Protein AF-A0A8B6FL98-F1 (afdb_monomer_lite)

Organism: Mytilus galloprovincialis (NCBI:txid29158)

pLDDT: mean 75.8, std 13.37, range [32.16, 94.62]

Radius of gyration: 25.87 Å; chains: 1; bounding box: 47×13×81 Å

Foldseek 3Di:
DDPDPDPDDPCPVLVVVQVVLQVQLVVCVVVCVLVVCCVVVVDPVPCSNCSSVVVVSVVVVVVVVVVVVVVVVVVVVVVVVVVVVVVVVVVVVVVVVVPD

Sequence (100 aa):
MSGEDHLVMMIGGLHIEMAAFKTFGCWLEDSEWTSVLVNAQVTSPGTDDSFLKASPVTTTRRTHQVTTCTLNRQLSNAYCQYKDVLRYYEVILELKIGTI

Secondary structure (DSSP, 8-state):
-----------HHHHHHHHHHHHHHHHHTTTTHHHHHHHTTSS-TTTHHHHHTTHHHHHHHHHHHHHHHHHHHHHHHHHHHHHHHHHHHHHHHHHHHTT-

Structure (mmCIF, N/CA/C/O backbone):
data_AF-A0A8B6FL98-F1
#
_entry.id   AF-A0A8B6FL98-F1
#
loop_
_atom_site.group_PDB
_atom_site.id
_atom_site.type_symbol
_atom_site.label_atom_id
_atom_site.label_alt_id
_atom_site.label_comp_id
_atom_site.label_asym_id
_atom_site.label_entity_id
_atom_site.label_seq_id
_atom_site.pdbx_PDB_ins_code
_atom_site.Cartn_x
_atom_site.Cartn_y
_atom_site.Cartn_z
_atom_site.occupancy
_atom_site.B_iso_or_equiv
_atom_site.auth_seq_id
_atom_site.auth_comp_id
_atom_site.auth_asym_id
_atom_site.auth_atom_id
_atom_site.pdbx_PDB_model_num
ATOM 1 N N . MET A 1 1 ? -2.077 0.374 -31.195 1.00 32.16 1 MET A N 1
ATOM 2 C CA . MET A 1 1 ? -2.528 -0.432 -30.041 1.00 32.16 1 MET A CA 1
ATOM 3 C C . MET A 1 1 ? -1.533 -0.204 -28.918 1.00 32.16 1 MET A C 1
ATOM 5 O O . MET A 1 1 ? -0.460 -0.787 -28.947 1.00 32.16 1 MET A O 1
ATOM 9 N N . SER A 1 2 ? -1.824 0.745 -28.026 1.00 42.28 2 SER A N 1
ATOM 10 C CA . SER A 1 2 ? -1.003 1.002 -26.840 1.00 42.28 2 SER A CA 1
ATOM 11 C C . SER A 1 2 ? -1.451 0.005 -25.778 1.00 42.28 2 SER A C 1
ATOM 13 O O . SER A 1 2 ? -2.597 0.066 -25.350 1.00 42.28 2 SER A O 1
ATOM 15 N N . GLY A 1 3 ? -0.600 -0.966 -25.448 1.00 43.12 3 GLY A N 1
ATOM 16 C CA . GLY A 1 3 ? -0.826 -1.852 -24.311 1.00 43.12 3 GLY A CA 1
ATOM 17 C C . GLY A 1 3 ? -0.682 -1.024 -23.046 1.00 43.12 3 GLY A C 1
ATOM 18 O O . GLY A 1 3 ? 0.401 -0.531 -22.745 1.00 43.12 3 GLY A O 1
ATOM 19 N N . GLU A 1 4 ? -1.794 -0.775 -22.377 1.00 47.50 4 GLU A N 1
ATOM 20 C CA . GLU A 1 4 ? -1.820 -0.084 -21.101 1.00 47.50 4 GLU A CA 1
ATOM 21 C C . GLU A 1 4 ? -1.346 -1.078 -20.032 1.00 47.50 4 GLU A C 1
ATOM 23 O O . GLU A 1 4 ? -2.016 -2.074 -19.751 1.00 47.50 4 GLU A O 1
ATOM 28 N N . ASP A 1 5 ? -0.156 -0.834 -19.476 1.00 48.12 5 ASP A N 1
ATOM 29 C CA . ASP A 1 5 ? 0.402 -1.563 -18.335 1.00 48.12 5 ASP A CA 1
ATOM 30 C C . ASP A 1 5 ? -0.438 -1.256 -17.086 1.00 48.12 5 ASP A C 1
ATOM 32 O O . ASP A 1 5 ? -0.099 -0.427 -16.237 1.00 48.12 5 ASP A O 1
ATOM 36 N N . HIS A 1 6 ? -1.604 -1.888 -16.995 1.00 45.50 6 HIS A N 1
ATOM 37 C CA . HIS A 1 6 ? -2.480 -1.757 -15.846 1.00 45.50 6 HIS A CA 1
ATOM 38 C C . HIS A 1 6 ? -1.938 -2.599 -14.697 1.00 45.50 6 HIS A C 1
ATOM 40 O O . HIS A 1 6 ? -2.146 -3.810 -14.614 1.00 45.50 6 HIS A O 1
ATOM 46 N N . LEU A 1 7 ? -1.257 -1.936 -13.770 1.00 48.38 7 LEU A N 1
ATOM 47 C CA . LEU A 1 7 ? -0.885 -2.534 -12.499 1.00 48.38 7 LEU A CA 1
ATOM 48 C C . LEU A 1 7 ? -2.148 -2.627 -11.626 1.00 48.38 7 LEU A C 1
ATOM 50 O O . LEU A 1 7 ? -2.568 -1.661 -10.988 1.00 48.38 7 LEU A O 1
ATOM 54 N N . VAL A 1 8 ? -2.801 -3.792 -11.650 1.00 50.41 8 VAL A N 1
ATOM 55 C CA . VAL A 1 8 ? -3.998 -4.074 -10.846 1.00 50.41 8 VAL A CA 1
ATOM 56 C C . VAL A 1 8 ? -3.579 -4.254 -9.387 1.00 50.41 8 VAL A C 1
ATOM 58 O O . VAL A 1 8 ? -3.101 -5.308 -8.976 1.00 50.41 8 VAL A O 1
ATOM 61 N N . MET A 1 9 ? -3.744 -3.203 -8.586 1.00 55.41 9 MET A N 1
ATOM 62 C CA . MET A 1 9 ? -3.499 -3.245 -7.145 1.00 55.41 9 MET A CA 1
ATOM 63 C C . MET A 1 9 ? -4.735 -3.831 -6.448 1.00 55.41 9 MET A C 1
ATOM 65 O O . MET A 1 9 ? -5.789 -3.197 -6.386 1.00 55.41 9 MET A O 1
ATOM 69 N N . MET A 1 10 ? -4.638 -5.061 -5.944 1.00 54.88 10 MET A N 1
ATOM 70 C CA . MET A 1 10 ? -5.768 -5.761 -5.329 1.00 54.88 10 MET A CA 1
ATOM 71 C C . MET A 1 10 ? -6.003 -5.256 -3.891 1.00 54.88 10 MET A C 1
ATOM 73 O O . MET A 1 10 ? -5.370 -5.712 -2.947 1.00 54.88 10 MET A O 1
ATOM 77 N N . ILE A 1 11 ? -6.927 -4.302 -3.715 1.00 54.12 11 ILE A N 1
ATOM 78 C CA . ILE A 1 11 ? -7.281 -3.698 -2.406 1.00 54.12 11 ILE A CA 1
ATOM 79 C C . ILE A 1 11 ? -8.489 -4.403 -1.740 1.00 54.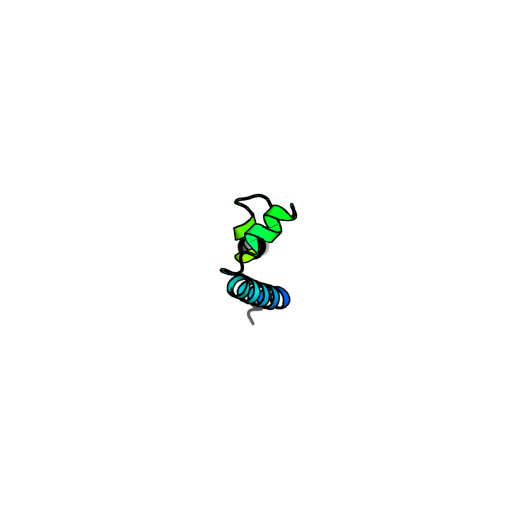12 11 ILE A C 1
ATOM 81 O O . ILE A 1 11 ? -9.089 -3.870 -0.809 1.00 54.12 11 ILE A O 1
ATOM 85 N N . GLY A 1 12 ? -8.888 -5.585 -2.228 1.00 59.59 12 GLY A N 1
ATOM 86 C CA . GLY A 1 12 ? -10.155 -6.238 -1.861 1.00 59.59 12 GLY A CA 1
ATOM 87 C C . GLY A 1 12 ? -10.272 -6.598 -0.376 1.00 59.59 12 GLY A C 1
ATOM 88 O O . GLY A 1 12 ? -11.209 -6.163 0.286 1.00 59.59 12 GLY A O 1
ATOM 89 N N . GLY A 1 13 ? -9.294 -7.332 0.169 1.00 64.69 13 GLY A N 1
ATOM 90 C CA . GLY A 1 13 ? -9.275 -7.682 1.598 1.00 64.69 13 GLY A CA 1
ATOM 91 C C . GLY A 1 13 ? -9.042 -6.467 2.498 1.00 64.69 13 GLY A C 1
ATOM 92 O O . GLY A 1 13 ? -9.709 -6.299 3.513 1.00 64.69 13 GLY A O 1
ATOM 93 N N . LEU A 1 14 ? -8.178 -5.547 2.063 1.00 68.44 14 LEU A N 1
ATOM 94 C CA . LEU A 1 14 ? -7.783 -4.382 2.854 1.00 68.44 14 LEU A CA 1
ATOM 95 C C . LEU A 1 14 ? -8.917 -3.359 3.046 1.00 68.44 14 LEU A C 1
ATOM 97 O O . LEU A 1 14 ? -9.001 -2.733 4.099 1.00 68.44 14 LEU A O 1
ATOM 101 N N . HIS A 1 15 ? -9.804 -3.174 2.059 1.00 68.19 15 HIS A N 1
ATOM 102 C CA . HIS A 1 15 ? -10.989 -2.319 2.233 1.00 68.19 15 HIS A CA 1
ATOM 103 C C . HIS A 1 15 ? -11.970 -2.897 3.256 1.00 68.19 15 HIS A C 1
ATOM 105 O O . HIS A 1 15 ? -12.532 -2.139 4.046 1.00 68.19 15 HIS A O 1
ATOM 111 N N . ILE A 1 16 ? -12.155 -4.219 3.252 1.00 72.56 16 ILE A N 1
ATOM 112 C CA . ILE A 1 16 ? -13.021 -4.923 4.205 1.00 72.56 16 ILE A CA 1
ATOM 113 C C . ILE A 1 16 ? -12.419 -4.839 5.610 1.00 72.56 16 ILE A C 1
ATOM 115 O O . ILE A 1 16 ? -13.126 -4.484 6.549 1.00 72.56 16 ILE A O 1
ATOM 119 N N . GLU A 1 17 ? -11.109 -5.064 5.745 1.00 69.75 17 GLU A N 1
ATOM 120 C CA . GLU A 1 17 ? -10.392 -4.899 7.013 1.00 69.75 17 GLU A CA 1
ATOM 121 C C . GLU A 1 17 ? -10.501 -3.462 7.538 1.00 69.75 17 GLU A C 1
ATOM 123 O O . GLU A 1 17 ? -10.865 -3.259 8.692 1.00 69.75 17 GLU A O 1
ATOM 128 N N . MET A 1 18 ? -10.273 -2.443 6.700 1.00 72.75 18 MET A N 1
ATOM 129 C CA . MET A 1 18 ? -10.427 -1.039 7.110 1.00 72.75 18 MET A CA 1
ATOM 130 C C . MET A 1 18 ? -11.863 -0.685 7.511 1.00 72.75 18 MET A C 1
ATOM 132 O O . MET A 1 18 ? -12.050 0.104 8.437 1.00 72.75 18 MET A O 1
ATOM 136 N N . ALA A 1 19 ? -12.869 -1.217 6.811 1.00 75.19 19 ALA A N 1
ATOM 137 C CA . ALA A 1 19 ? -14.270 -0.993 7.151 1.00 75.19 19 ALA A CA 1
ATOM 138 C C . ALA A 1 19 ? -14.604 -1.627 8.507 1.00 75.19 19 ALA A C 1
ATOM 140 O O . ALA A 1 19 ? -15.120 -0.935 9.380 1.00 75.19 19 ALA A O 1
ATOM 141 N N . ALA A 1 20 ? -14.216 -2.889 8.714 1.00 72.50 20 ALA A N 1
ATOM 142 C CA . ALA A 1 20 ? -14.395 -3.586 9.982 1.00 72.50 20 ALA A CA 1
ATOM 143 C C . ALA A 1 20 ? -13.703 -2.843 11.133 1.00 72.50 20 ALA A C 1
ATOM 145 O O . ALA A 1 20 ? -14.327 -2.576 12.155 1.00 72.50 20 ALA A O 1
ATOM 146 N N . PHE A 1 21 ? -12.448 -2.425 10.946 1.00 72.25 21 PHE A N 1
ATOM 147 C CA . PHE A 1 21 ? -11.705 -1.691 11.966 1.00 72.25 21 PHE A CA 1
ATOM 148 C C . PHE A 1 21 ? -12.305 -0.323 12.295 1.00 72.25 21 PHE A C 1
ATOM 150 O O . PHE A 1 21 ? -12.320 0.050 13.462 1.00 72.25 21 PHE A O 1
ATOM 157 N N . LYS A 1 22 ? -12.838 0.415 11.314 1.00 75.19 22 LYS A N 1
ATOM 158 C CA . LYS A 1 22 ? -13.564 1.665 11.590 1.00 75.19 22 LYS A CA 1
ATOM 159 C C . LYS A 1 22 ? -14.838 1.418 12.387 1.00 75.19 22 LYS A C 1
ATOM 161 O O . LYS A 1 22 ? -15.118 2.161 13.318 1.00 75.19 22 LYS A O 1
ATOM 166 N N . THR A 1 23 ? -15.596 0.383 12.031 1.00 79.38 23 THR A N 1
ATOM 167 C CA . THR A 1 23 ? -16.816 0.018 12.754 1.00 79.38 23 THR A CA 1
ATOM 168 C C . THR A 1 23 ? -16.502 -0.404 14.187 1.00 79.38 23 THR A C 1
ATOM 170 O O . THR A 1 23 ? -17.172 0.058 15.103 1.00 79.38 23 THR A O 1
ATOM 173 N N . PHE A 1 24 ? -15.456 -1.209 14.398 1.00 75.25 24 PHE A N 1
ATOM 174 C CA . PHE A 1 24 ? -14.991 -1.563 15.740 1.00 75.25 24 PHE A CA 1
ATOM 175 C C . PHE A 1 24 ? -14.474 -0.348 16.509 1.00 75.25 24 PHE A C 1
ATOM 177 O O . PHE A 1 24 ? -14.824 -0.194 17.670 1.00 75.25 24 PHE A O 1
ATOM 184 N N . GLY A 1 25 ? -13.710 0.538 15.867 1.00 75.44 25 GLY A N 1
ATOM 185 C CA . GLY A 1 25 ? -13.239 1.786 16.464 1.00 75.44 25 GLY A CA 1
ATOM 186 C C . GLY A 1 25 ? -14.389 2.648 16.979 1.00 75.44 25 GLY A C 1
ATOM 187 O O . GLY A 1 25 ? -14.398 2.979 18.154 1.00 75.44 25 GLY A O 1
ATOM 188 N N . CYS A 1 26 ? -15.397 2.926 16.144 1.00 79.50 26 CYS A N 1
ATOM 189 C CA . CYS A 1 26 ? -16.576 3.706 16.543 1.00 79.50 26 CYS A CA 1
ATOM 190 C C . CYS A 1 26 ? -17.455 2.998 17.582 1.00 79.50 26 CYS A C 1
ATOM 192 O O . CYS A 1 26 ? -18.116 3.658 18.372 1.00 79.50 26 CYS A O 1
ATOM 194 N N . TRP A 1 27 ? -17.515 1.665 17.564 1.00 76.00 27 TRP A N 1
ATOM 195 C CA . TRP A 1 27 ? -18.288 0.910 18.553 1.00 76.00 27 TRP A CA 1
ATOM 196 C C . TRP A 1 27 ? -17.614 0.885 19.927 1.00 76.00 27 TRP A C 1
ATOM 198 O O . TRP A 1 27 ? -18.291 0.837 20.950 1.00 76.00 27 TRP A O 1
ATOM 208 N N . LEU A 1 28 ? -16.283 0.898 19.939 1.00 77.50 28 LEU A N 1
ATOM 209 C CA . LEU A 1 28 ? -15.479 0.841 21.152 1.00 77.50 28 LEU A CA 1
ATOM 210 C C . LEU A 1 28 ? -15.075 2.234 21.661 1.00 77.50 28 LEU A C 1
ATOM 212 O O . LEU A 1 28 ? -14.591 2.344 22.791 1.00 77.50 28 LEU A O 1
ATOM 216 N N . GLU A 1 29 ? -15.293 3.282 20.868 1.00 74.06 29 GLU A N 1
ATOM 217 C CA . GLU A 1 29 ? -15.214 4.680 21.293 1.00 74.06 29 GLU A CA 1
ATOM 218 C C . GLU A 1 29 ? -16.169 4.878 22.485 1.00 74.06 29 GLU A C 1
ATOM 220 O O . GLU A 1 29 ? -17.316 4.442 22.455 1.00 74.06 29 GLU A O 1
ATOM 225 N N . ASP A 1 30 ? -15.650 5.423 23.587 1.00 75.62 30 ASP A N 1
ATOM 226 C CA . ASP A 1 30 ? -16.349 5.613 24.872 1.00 75.62 30 ASP A CA 1
ATOM 227 C C . ASP A 1 30 ? -16.764 4.344 25.651 1.00 75.62 30 ASP A C 1
ATOM 229 O O . ASP A 1 30 ? -17.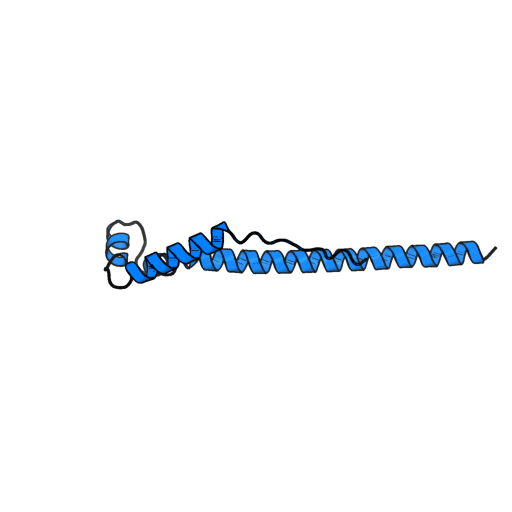375 4.441 26.714 1.00 75.62 30 ASP A O 1
ATOM 233 N N . SER A 1 31 ? -16.383 3.144 25.202 1.00 79.94 31 SER A N 1
ATOM 234 C CA . SER A 1 31 ? -16.706 1.876 25.895 1.00 79.94 31 SER A CA 1
ATOM 235 C C . SER A 1 31 ? -15.731 1.486 27.020 1.00 79.94 31 SER A C 1
ATOM 237 O O . SER A 1 31 ? -15.787 0.367 27.529 1.00 79.94 31 SER A O 1
ATOM 239 N N . GLU A 1 32 ? -14.781 2.365 27.353 1.00 81.69 32 GLU A N 1
ATOM 240 C CA . GLU A 1 32 ? -13.621 2.081 28.218 1.00 81.69 32 GLU A CA 1
ATOM 241 C C . GLU A 1 32 ? -12.761 0.882 27.767 1.00 81.69 32 GLU A C 1
ATOM 243 O O . GLU A 1 32 ? -11.863 0.443 28.480 1.00 81.69 32 GLU A O 1
ATOM 248 N N . TRP A 1 33 ? -12.958 0.365 26.553 1.00 80.25 33 TRP A N 1
ATOM 249 C CA . TRP A 1 33 ? -12.207 -0.777 26.030 1.00 80.25 33 TRP A CA 1
ATOM 250 C C . TRP A 1 33 ? -10.686 -0.588 26.087 1.00 80.25 33 TRP A C 1
ATOM 252 O O . TRP A 1 33 ? -9.935 -1.533 26.334 1.00 80.25 33 TRP A O 1
ATOM 262 N N . THR A 1 34 ? -10.217 0.645 25.910 1.00 76.56 34 THR A N 1
ATOM 263 C CA . THR A 1 34 ? -8.805 1.013 26.044 1.00 76.56 34 THR A CA 1
ATOM 264 C C . THR A 1 34 ? -8.269 0.793 27.457 1.00 76.56 34 THR A C 1
ATOM 266 O O . THR A 1 34 ? -7.179 0.244 27.612 1.00 76.56 34 THR A O 1
ATOM 269 N N . SER A 1 35 ? -9.045 1.120 28.495 1.00 79.38 35 SER A N 1
ATOM 270 C CA . SER A 1 35 ? -8.657 0.882 29.889 1.00 79.38 35 SER A CA 1
ATOM 271 C C . SER A 1 35 ? -8.623 -0.617 30.206 1.00 79.38 35 SER A C 1
ATOM 273 O O . SER A 1 35 ? -7.708 -1.082 30.886 1.00 79.38 35 SER A O 1
ATOM 275 N N . VAL A 1 36 ? -9.550 -1.395 29.633 1.00 83.44 36 VAL A N 1
ATOM 276 C CA . VAL A 1 36 ? -9.585 -2.861 29.748 1.00 83.44 36 VAL A CA 1
ATOM 277 C C . VAL A 1 36 ? -8.354 -3.496 29.100 1.00 83.44 36 VAL A C 1
ATOM 279 O O . VAL A 1 36 ? -7.732 -4.365 29.708 1.00 83.44 36 VAL A O 1
ATOM 282 N N . LEU A 1 37 ? -7.959 -3.047 27.905 1.00 80.88 37 LEU A N 1
ATOM 283 C CA . LEU A 1 37 ? -6.761 -3.539 27.212 1.00 80.88 37 LEU A CA 1
ATOM 284 C C . LEU A 1 37 ? -5.468 -3.220 27.970 1.00 80.88 37 LEU A C 1
ATOM 286 O O . LEU A 1 37 ? -4.584 -4.075 28.068 1.00 80.88 37 LEU A O 1
ATOM 290 N N . VAL A 1 38 ? -5.372 -2.013 28.531 1.00 80.62 38 VAL A N 1
ATOM 291 C CA . VAL A 1 38 ? -4.240 -1.598 29.368 1.00 80.62 38 VAL A CA 1
ATOM 292 C C . VAL A 1 38 ? -4.183 -2.429 30.650 1.00 80.62 38 VAL A C 1
ATOM 294 O O . VAL A 1 38 ? -3.122 -2.934 31.016 1.00 80.62 38 VAL A O 1
ATOM 297 N N . ASN A 1 39 ? -5.324 -2.631 31.311 1.00 84.25 39 ASN A N 1
ATOM 298 C CA . ASN A 1 39 ? -5.410 -3.416 32.540 1.00 84.25 39 ASN A CA 1
ATOM 299 C C . ASN A 1 39 ? -5.126 -4.911 32.304 1.00 84.25 39 ASN A C 1
ATOM 301 O O . ASN A 1 39 ? -4.508 -5.570 33.136 1.00 84.25 39 ASN A O 1
ATOM 305 N N . ALA A 1 40 ? -5.509 -5.436 31.138 1.00 85.62 40 ALA A N 1
ATOM 306 C CA . ALA A 1 40 ? -5.173 -6.785 30.688 1.00 85.62 40 ALA A CA 1
ATOM 307 C C . ALA A 1 40 ? -3.718 -6.925 30.193 1.00 85.62 40 ALA A C 1
ATOM 309 O O . ALA A 1 40 ? -3.335 -8.004 29.745 1.00 85.62 40 ALA A O 1
ATOM 310 N N . GLN A 1 41 ? -2.910 -5.856 30.257 1.00 81.12 41 GLN A N 1
ATOM 311 C CA . GLN A 1 41 ? -1.522 -5.804 29.778 1.00 81.12 41 GLN A CA 1
ATOM 312 C C . GLN A 1 41 ? -1.359 -6.149 28.288 1.00 81.12 41 GLN A C 1
ATOM 314 O O . GLN A 1 41 ? -0.273 -6.516 27.840 1.00 81.12 41 GLN A O 1
ATOM 319 N N . VAL A 1 42 ? -2.428 -6.009 27.501 1.00 78.44 42 VAL A N 1
ATOM 320 C CA . VAL A 1 42 ? -2.398 -6.221 26.046 1.00 78.44 42 VAL A CA 1
ATOM 321 C C . VAL A 1 42 ? -1.728 -5.033 25.357 1.00 78.44 42 VAL A C 1
ATOM 323 O O . VAL A 1 42 ? -1.054 -5.196 24.340 1.00 78.44 42 VAL A O 1
ATOM 326 N N . THR A 1 43 ? -1.886 -3.832 25.918 1.00 77.75 43 THR A N 1
ATOM 327 C CA . THR A 1 43 ? -1.301 -2.595 25.395 1.00 77.75 43 THR A CA 1
ATOM 328 C C . THR A 1 43 ? -0.772 -1.730 26.535 1.00 77.75 43 THR A C 1
ATOM 330 O O . THR A 1 43 ? -1.202 -1.853 27.679 1.00 77.75 43 THR A O 1
ATOM 333 N N . SER A 1 44 ? 0.155 -0.820 26.238 1.00 79.25 44 SER A N 1
ATOM 334 C CA . SER A 1 44 ? 0.577 0.202 27.197 1.00 79.25 44 SER A CA 1
ATOM 335 C C . SER A 1 44 ? -0.340 1.432 27.138 1.00 79.25 44 SER A C 1
ATOM 337 O O . SER A 1 44 ? -0.912 1.710 26.075 1.00 79.25 44 SER A O 1
ATOM 339 N N . PRO A 1 45 ? -0.455 2.198 28.242 1.00 73.25 45 PRO A N 1
ATOM 340 C CA . PRO A 1 45 ? -1.091 3.512 28.213 1.00 73.25 45 PRO A CA 1
ATOM 341 C C . PRO A 1 45 ? -0.432 4.391 27.141 1.00 73.25 45 PRO A C 1
ATOM 343 O O . PRO A 1 45 ? 0.791 4.547 27.140 1.00 73.25 45 PRO A O 1
ATOM 346 N N . GLY A 1 46 ? -1.221 4.937 26.214 1.00 73.00 46 GLY A N 1
ATOM 347 C CA . GLY A 1 46 ? -0.741 5.767 25.104 1.00 73.00 46 GLY A CA 1
ATOM 348 C C . GLY A 1 46 ? -0.558 5.025 23.774 1.00 73.00 46 GLY A C 1
ATOM 349 O O . GLY A 1 46 ? -0.383 5.676 22.745 1.00 73.00 46 GLY A O 1
ATOM 350 N N . THR A 1 47 ? -0.631 3.688 23.763 1.00 72.25 47 THR A N 1
ATOM 351 C CA . THR A 1 47 ? -0.662 2.870 22.527 1.00 72.25 47 THR A CA 1
ATOM 352 C C . THR A 1 47 ? -2.051 2.281 22.260 1.00 72.25 47 THR A C 1
ATOM 354 O O . THR A 1 47 ? -2.381 1.928 21.131 1.00 72.25 47 THR A O 1
ATOM 357 N N . ASP A 1 48 ? -2.889 2.205 23.284 1.00 68.44 48 ASP A N 1
ATOM 358 C CA . ASP A 1 48 ? -4.277 1.742 23.288 1.00 68.44 48 ASP A CA 1
ATOM 359 C C . ASP A 1 48 ? -5.170 2.449 22.251 1.00 68.44 48 ASP A C 1
ATOM 361 O O . ASP A 1 48 ? -5.886 1.795 21.491 1.00 68.44 48 ASP A O 1
ATOM 365 N N . ASP A 1 49 ? -5.048 3.770 22.124 1.00 72.06 49 ASP A N 1
ATOM 366 C CA . ASP A 1 49 ? -5.803 4.566 21.142 1.00 72.06 49 ASP A CA 1
ATOM 367 C C . ASP A 1 49 ? -5.452 4.206 19.679 1.00 72.06 49 ASP A C 1
ATOM 369 O O . ASP A 1 49 ? -6.269 4.319 18.760 1.00 72.06 49 ASP A O 1
ATOM 373 N N . SER A 1 50 ? -4.245 3.681 19.439 1.00 70.62 50 SER A N 1
ATOM 374 C CA . SER A 1 50 ? -3.821 3.253 18.100 1.00 70.62 50 SER A CA 1
ATOM 375 C C . SER A 1 50 ? -4.552 1.997 17.606 1.00 70.62 50 SER A C 1
ATOM 377 O O . SER A 1 50 ? -4.697 1.820 16.391 1.00 70.62 50 SER A O 1
ATOM 379 N N . PHE A 1 51 ? -5.053 1.164 18.529 1.00 66.19 51 PHE A N 1
ATOM 380 C CA . PHE A 1 51 ? -5.867 -0.013 18.217 1.00 66.19 51 PHE A CA 1
ATOM 381 C C . PHE A 1 51 ? -7.295 0.377 17.832 1.00 66.19 51 PHE A C 1
ATOM 383 O O . PHE A 1 51 ? -7.809 -0.149 16.847 1.00 66.19 51 PHE A O 1
ATOM 390 N N . LEU A 1 52 ? -7.894 1.354 18.526 1.00 69.38 52 LEU A N 1
ATOM 391 C CA . LEU A 1 52 ? -9.198 1.922 18.153 1.00 69.38 52 LEU A CA 1
ATOM 392 C C . LEU A 1 52 ? -9.158 2.578 16.770 1.00 69.38 52 LEU A C 1
ATOM 394 O O . LEU A 1 52 ? -10.072 2.427 15.963 1.00 69.38 52 LEU A O 1
ATOM 398 N N . LYS A 1 53 ? -8.065 3.281 16.468 1.00 71.06 53 LYS A N 1
ATOM 399 C CA . LYS A 1 53 ? -7.900 4.015 15.205 1.00 71.06 53 LYS A CA 1
ATOM 400 C C . LYS A 1 53 ? -7.372 3.154 14.058 1.00 71.06 53 LYS A C 1
ATOM 402 O O . LYS A 1 53 ? -7.220 3.654 12.940 1.00 71.06 53 LYS A O 1
ATOM 407 N N . ALA A 1 54 ? -7.056 1.884 14.324 1.00 68.62 54 ALA A N 1
ATOM 408 C CA . ALA A 1 54 ? -6.375 0.979 13.399 1.00 68.62 54 ALA A CA 1
ATOM 409 C C . ALA A 1 54 ? -5.170 1.631 12.693 1.00 68.62 54 ALA A C 1
ATOM 411 O O . ALA A 1 54 ? -4.878 1.383 11.514 1.00 68.62 54 ALA A O 1
ATOM 412 N N . SER A 1 55 ? -4.447 2.480 13.428 1.00 69.94 55 SER A N 1
ATOM 413 C CA . SER A 1 55 ? -3.287 3.233 12.948 1.00 69.94 55 SER A CA 1
ATOM 414 C C . SER A 1 55 ? -2.218 2.343 12.287 1.00 69.94 55 SER A C 1
ATOM 416 O O . SER A 1 55 ? -1.680 2.748 11.253 1.00 69.94 55 SER A O 1
ATOM 418 N N . PRO A 1 56 ? -1.937 1.112 12.767 1.00 71.31 56 PRO A N 1
ATOM 419 C CA . PRO A 1 56 ? -0.988 0.212 12.104 1.00 71.31 56 PRO A CA 1
ATOM 420 C C . PRO A 1 56 ? -1.419 -0.225 10.695 1.00 71.31 56 PRO A C 1
ATOM 422 O O . PRO A 1 56 ? -0.600 -0.251 9.772 1.00 71.31 56 PRO A O 1
ATOM 425 N N . VAL A 1 57 ? -2.710 -0.512 10.498 1.00 70.94 57 VAL A N 1
ATOM 426 C CA . VAL A 1 57 ? -3.267 -0.930 9.198 1.00 70.94 57 VAL A CA 1
ATOM 427 C C . VAL A 1 57 ? -3.248 0.241 8.220 1.00 70.94 57 VAL A C 1
ATOM 429 O O . VAL A 1 57 ? -2.808 0.111 7.075 1.00 70.94 57 VAL A O 1
ATOM 432 N N . THR A 1 58 ? -3.666 1.423 8.679 1.00 71.56 58 THR A N 1
ATOM 433 C CA . THR A 1 58 ? -3.661 2.631 7.843 1.00 71.56 58 THR A CA 1
ATOM 434 C C . THR A 1 58 ? -2.245 3.050 7.437 1.00 71.56 58 THR A C 1
ATOM 436 O O . THR A 1 58 ? -2.039 3.432 6.280 1.00 71.56 58 THR A O 1
ATOM 439 N N . THR A 1 59 ? -1.273 2.919 8.344 1.00 77.94 59 THR A N 1
ATOM 440 C CA . THR A 1 59 ? 0.147 3.203 8.094 1.00 77.94 59 THR A CA 1
ATOM 441 C C . THR A 1 59 ? 0.739 2.208 7.105 1.00 77.94 59 THR A C 1
ATOM 443 O O . THR A 1 59 ? 1.285 2.622 6.084 1.00 77.94 59 THR A O 1
ATOM 446 N N . THR A 1 60 ? 0.552 0.904 7.331 1.00 73.31 60 THR A N 1
ATOM 447 C CA . THR A 1 60 ? 1.017 -0.152 6.414 1.00 73.31 60 THR A CA 1
ATOM 448 C C . THR A 1 60 ? 0.450 0.044 5.008 1.00 73.31 60 THR A C 1
ATOM 450 O O . THR A 1 60 ? 1.188 -0.033 4.025 1.00 73.31 60 THR A O 1
ATOM 453 N N . ARG A 1 61 ? -0.835 0.411 4.893 1.00 76.25 61 ARG A N 1
ATOM 454 C CA . ARG A 1 61 ? -1.451 0.762 3.607 1.00 76.25 61 ARG A CA 1
ATOM 455 C C . ARG A 1 61 ? -0.756 1.940 2.934 1.00 76.25 61 ARG A C 1
ATOM 457 O O . ARG A 1 61 ? -0.475 1.876 1.740 1.00 76.25 61 ARG A O 1
ATOM 464 N N . ARG A 1 62 ? -0.530 3.038 3.662 1.00 77.56 62 ARG A N 1
ATOM 465 C CA . ARG A 1 62 ? 0.124 4.231 3.105 1.00 77.56 62 ARG A CA 1
ATOM 466 C C . ARG A 1 62 ? 1.519 3.894 2.594 1.00 77.56 62 ARG A C 1
ATOM 468 O O . ARG A 1 62 ? 1.831 4.249 1.461 1.00 77.56 62 ARG A O 1
ATOM 475 N N . THR A 1 63 ? 2.302 3.159 3.377 1.00 77.8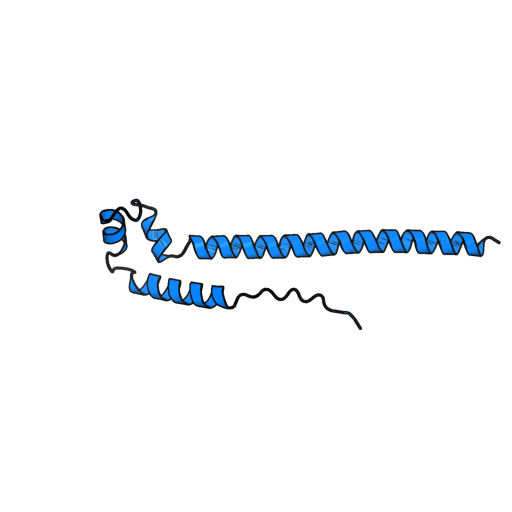1 63 THR A N 1
ATOM 476 C CA . THR A 1 63 ? 3.626 2.685 2.964 1.00 77.81 63 THR A CA 1
ATOM 477 C C . THR A 1 63 ? 3.530 1.828 1.707 1.00 77.81 63 THR A C 1
ATOM 479 O O . THR A 1 63 ? 4.218 2.115 0.737 1.00 77.81 63 THR A O 1
ATOM 482 N N . HIS A 1 64 ? 2.611 0.859 1.656 1.00 76.56 64 HIS A N 1
ATOM 483 C CA . HIS A 1 64 ? 2.414 0.012 0.478 1.00 76.56 64 HIS A CA 1
ATOM 484 C C . HIS A 1 64 ? 2.033 0.805 -0.786 1.00 76.56 64 HIS A C 1
ATOM 486 O O . HIS A 1 64 ? 2.584 0.559 -1.860 1.00 76.56 64 HIS A O 1
ATOM 492 N N . GLN A 1 65 ? 1.128 1.785 -0.670 1.00 82.75 65 GLN A N 1
ATOM 493 C CA . GLN A 1 65 ? 0.749 2.666 -1.781 1.00 82.75 65 GLN A CA 1
ATOM 494 C C . GLN A 1 65 ? 1.949 3.469 -2.290 1.00 82.75 65 GLN A C 1
ATOM 496 O O . GLN A 1 65 ? 2.198 3.510 -3.493 1.00 82.75 65 GLN A O 1
ATOM 501 N N . VAL A 1 66 ? 2.719 4.069 -1.377 1.00 83.62 66 VAL A N 1
ATOM 502 C CA . VAL A 1 66 ? 3.932 4.819 -1.723 1.00 83.62 66 VAL A CA 1
ATOM 503 C C . VAL A 1 66 ? 4.948 3.902 -2.400 1.00 83.62 66 VAL A C 1
ATOM 505 O O . VAL A 1 66 ? 5.420 4.230 -3.487 1.00 83.62 66 VAL A O 1
ATOM 508 N N . THR A 1 67 ? 5.227 2.731 -1.826 1.00 81.31 67 THR A N 1
ATOM 509 C CA . THR A 1 67 ? 6.148 1.745 -2.401 1.00 81.31 67 THR A CA 1
ATOM 510 C C . THR A 1 67 ? 5.714 1.337 -3.806 1.00 81.31 67 THR A C 1
ATOM 512 O O . THR A 1 67 ? 6.522 1.401 -4.730 1.00 81.31 67 THR A O 1
ATOM 515 N N . THR A 1 68 ? 4.437 1.018 -4.017 1.00 78.62 68 THR A N 1
ATOM 516 C CA . THR A 1 68 ? 3.937 0.606 -5.337 1.00 78.62 68 THR A CA 1
ATOM 517 C C . THR A 1 68 ? 4.073 1.722 -6.374 1.00 78.62 68 THR A C 1
ATOM 519 O O . THR A 1 68 ? 4.589 1.487 -7.467 1.00 78.62 68 THR A O 1
ATOM 522 N N . CYS A 1 69 ? 3.709 2.960 -6.026 1.00 82.75 69 CYS A N 1
ATOM 523 C CA . CYS A 1 69 ? 3.905 4.116 -6.904 1.00 82.75 69 CYS A CA 1
ATOM 524 C C . CYS A 1 69 ? 5.389 4.351 -7.234 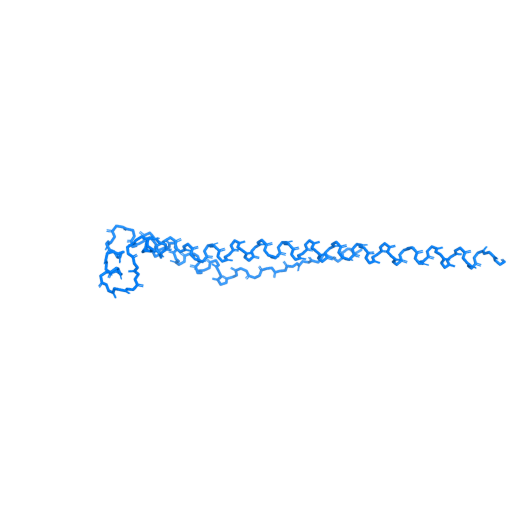1.00 82.75 69 CYS A C 1
ATOM 526 O O . CYS A 1 69 ? 5.732 4.642 -8.381 1.00 82.75 69 CYS A O 1
ATOM 528 N N . THR A 1 70 ? 6.280 4.216 -6.244 1.00 87.12 70 THR A N 1
AT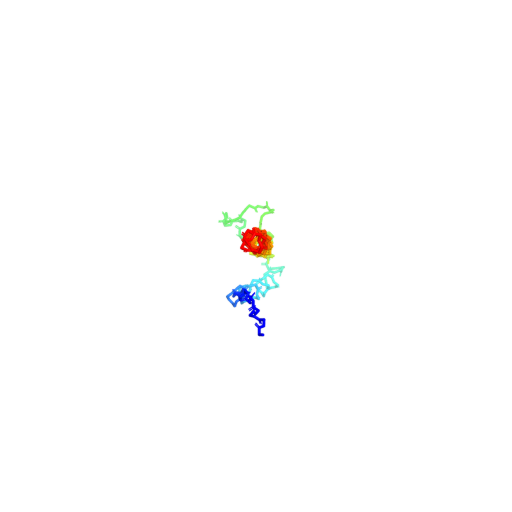OM 529 C CA . THR A 1 70 ? 7.726 4.397 -6.453 1.00 87.12 70 THR A CA 1
ATOM 530 C C . THR A 1 70 ? 8.314 3.326 -7.366 1.00 87.12 70 THR A C 1
ATOM 532 O O . THR A 1 70 ? 9.056 3.678 -8.283 1.00 87.12 70 THR A O 1
ATOM 535 N N . LEU A 1 71 ? 7.933 2.058 -7.178 1.00 85.06 71 LEU A N 1
ATOM 536 C CA . LEU A 1 71 ? 8.356 0.944 -8.025 1.00 85.06 71 LEU A CA 1
ATOM 537 C C . LEU A 1 71 ? 7.871 1.123 -9.460 1.00 85.06 71 LEU A C 1
ATOM 539 O O . LEU A 1 71 ? 8.670 1.008 -10.384 1.00 85.06 71 LEU A O 1
ATOM 543 N N . ASN A 1 72 ? 6.598 1.481 -9.650 1.00 86.19 72 ASN A N 1
ATOM 544 C CA . ASN A 1 72 ? 6.052 1.731 -10.981 1.00 86.19 72 ASN A CA 1
ATOM 545 C C . ASN A 1 72 ? 6.833 2.837 -11.706 1.00 86.19 72 ASN A C 1
ATOM 547 O O . ASN A 1 72 ? 7.263 2.661 -12.840 1.00 86.19 72 ASN A O 1
ATOM 551 N N . ARG A 1 73 ? 7.114 3.950 -11.015 1.00 90.62 73 ARG A N 1
ATOM 552 C CA . ARG A 1 73 ? 7.915 5.044 -11.580 1.00 90.62 73 ARG A CA 1
ATOM 553 C C . ARG A 1 73 ? 9.329 4.593 -11.953 1.00 90.62 73 ARG A C 1
ATOM 555 O O . ARG A 1 73 ? 9.836 4.981 -13.001 1.00 90.62 73 ARG A O 1
ATOM 562 N N . GLN A 1 74 ? 9.982 3.809 -11.096 1.00 90.44 74 GLN A N 1
ATOM 563 C CA . GLN A 1 74 ? 11.323 3.289 -11.371 1.00 90.44 74 GLN A CA 1
ATOM 564 C C . GLN A 1 74 ? 11.330 2.350 -12.581 1.00 90.44 74 GLN A C 1
ATOM 566 O O . GLN A 1 74 ? 12.197 2.495 -13.440 1.00 90.44 74 GLN A O 1
ATOM 571 N N . LEU A 1 75 ? 10.343 1.457 -12.683 1.00 91.81 75 LEU A N 1
ATOM 572 C CA . LEU A 1 75 ? 10.154 0.571 -13.833 1.00 91.81 75 LEU A CA 1
ATOM 573 C C . LEU A 1 75 ? 9.958 1.368 -15.126 1.00 91.81 75 LEU A C 1
ATOM 575 O O . LEU A 1 75 ? 10.669 1.128 -16.100 1.00 91.81 75 LEU A O 1
ATOM 579 N N . SER A 1 76 ? 9.064 2.363 -15.124 1.00 92.25 76 SER A N 1
ATOM 580 C CA . SER A 1 76 ? 8.846 3.223 -16.292 1.00 92.25 76 SER A CA 1
ATOM 581 C C . SER A 1 76 ? 10.120 3.962 -16.705 1.00 92.25 76 SER A C 1
ATOM 583 O O . SER A 1 76 ? 10.460 3.990 -17.884 1.00 92.25 76 SER A O 1
ATOM 585 N N . ASN A 1 77 ? 10.862 4.519 -15.744 1.00 94.44 77 ASN A N 1
ATOM 586 C CA . ASN A 1 77 ? 12.110 5.228 -16.026 1.00 94.44 77 ASN A CA 1
ATOM 587 C C . ASN A 1 77 ? 13.176 4.302 -16.628 1.00 94.44 77 ASN A C 1
ATOM 589 O O . ASN A 1 77 ? 13.799 4.660 -17.626 1.00 94.44 77 ASN A O 1
ATOM 593 N N . ALA A 1 78 ? 13.370 3.117 -16.043 1.00 93.00 78 ALA A N 1
ATOM 594 C CA . ALA A 1 78 ? 14.320 2.129 -16.547 1.00 93.00 78 ALA A CA 1
ATOM 595 C C . ALA A 1 78 ? 13.949 1.669 -17.966 1.00 93.00 78 ALA A C 1
ATOM 597 O O . ALA A 1 78 ? 14.813 1.532 -18.831 1.00 93.00 78 ALA A O 1
ATOM 598 N N . TYR A 1 79 ? 12.654 1.495 -18.232 1.00 93.00 79 TYR A N 1
ATOM 599 C CA . TYR A 1 79 ? 12.159 1.123 -19.551 1.00 93.00 79 TYR A CA 1
ATOM 600 C C . TYR A 1 79 ? 12.366 2.222 -20.604 1.00 93.00 79 TYR A C 1
ATOM 602 O O . TYR A 1 79 ? 12.760 1.924 -21.733 1.00 93.00 79 TYR A O 1
ATOM 610 N N . CYS A 1 80 ? 12.164 3.494 -20.247 1.00 93.50 80 CYS A N 1
ATOM 611 C CA . CYS A 1 80 ? 12.478 4.617 -21.134 1.00 93.50 80 CYS A CA 1
ATOM 612 C C . CYS A 1 80 ? 13.972 4.663 -21.478 1.00 93.50 80 CYS A C 1
ATOM 614 O O . CYS A 1 80 ? 14.321 4.737 -22.651 1.00 93.50 80 CYS A O 1
ATOM 616 N N . GLN A 1 81 ? 14.849 4.517 -20.481 1.00 94.62 81 GLN A N 1
ATOM 617 C CA . GLN A 1 81 ? 16.298 4.477 -20.709 1.00 94.62 81 GLN A CA 1
ATOM 618 C C . GLN A 1 81 ? 16.702 3.326 -21.637 1.00 94.62 81 GLN A C 1
ATOM 620 O O . GLN A 1 81 ? 17.504 3.511 -22.549 1.00 94.62 81 GLN A O 1
ATOM 625 N N . TYR A 1 82 ? 16.113 2.145 -21.443 1.00 92.88 82 TYR A N 1
ATOM 626 C CA . TYR A 1 82 ? 16.333 1.002 -22.324 1.00 92.88 82 TYR A CA 1
ATOM 627 C C . TYR A 1 82 ? 15.928 1.299 -23.778 1.00 92.88 82 TYR A C 1
ATOM 629 O O . TYR A 1 82 ? 16.683 1.001 -24.705 1.00 92.88 82 TYR A O 1
ATOM 637 N N . LYS A 1 83 ? 14.769 1.935 -23.991 1.00 93.50 83 LYS A N 1
ATOM 638 C CA . LYS A 1 83 ? 14.305 2.343 -25.326 1.00 93.50 83 LYS A CA 1
ATOM 639 C C . LYS A 1 83 ? 15.231 3.353 -25.995 1.00 93.50 83 LYS A C 1
ATOM 641 O O . LYS A 1 83 ? 15.479 3.230 -27.192 1.00 93.50 83 LYS A O 1
ATOM 646 N N . ASP A 1 84 ? 15.737 4.323 -25.241 1.00 94.56 84 ASP A N 1
ATOM 647 C CA . ASP A 1 84 ? 16.653 5.335 -25.771 1.00 94.56 84 ASP A CA 1
ATOM 648 C C . ASP A 1 84 ? 17.963 4.697 -26.250 1.00 94.56 84 ASP A C 1
ATOM 650 O O . ASP A 1 84 ? 18.449 5.012 -27.337 1.00 94.56 84 ASP A O 1
ATOM 654 N N . VAL A 1 85 ? 18.491 3.734 -25.486 1.00 94.31 85 VAL A N 1
ATOM 655 C CA . VAL A 1 85 ? 19.680 2.959 -25.867 1.00 94.31 85 VAL A CA 1
ATOM 656 C C . VAL A 1 85 ? 19.425 2.136 -27.131 1.00 94.31 85 VAL A C 1
ATOM 658 O O . VAL A 1 85 ? 20.239 2.170 -28.052 1.00 94.31 85 VAL A O 1
ATOM 661 N N . LEU A 1 86 ? 18.295 1.426 -27.216 1.00 92.69 86 LEU A N 1
ATOM 662 C CA . LEU A 1 86 ? 17.939 0.670 -28.422 1.00 92.69 86 LEU A CA 1
ATOM 663 C C . LEU A 1 86 ? 17.857 1.569 -29.658 1.00 92.69 86 LEU A C 1
ATOM 665 O O . LEU A 1 86 ? 18.440 1.243 -30.691 1.00 92.69 86 LEU A O 1
ATOM 669 N N . ARG A 1 87 ? 17.188 2.720 -29.537 1.00 92.81 87 ARG A N 1
ATOM 670 C CA . ARG A 1 87 ? 17.055 3.687 -30.631 1.00 92.81 87 ARG A CA 1
ATOM 671 C C . ARG A 1 87 ? 18.411 4.240 -31.065 1.00 92.81 87 ARG A C 1
ATOM 673 O O . ARG A 1 87 ? 18.645 4.414 -32.256 1.00 92.81 87 ARG A O 1
ATOM 680 N N . TYR A 1 88 ? 19.315 4.499 -30.120 1.00 91.88 88 TYR A N 1
ATOM 681 C CA . TYR A 1 88 ? 20.678 4.920 -30.441 1.00 91.88 88 TYR A CA 1
ATOM 682 C C . TYR A 1 88 ? 21.404 3.875 -31.301 1.00 91.88 88 TYR A C 1
ATOM 684 O O . TYR A 1 88 ? 21.989 4.224 -32.326 1.00 91.88 88 TYR A O 1
ATOM 692 N N . TYR A 1 89 ? 21.332 2.593 -30.931 1.00 90.81 89 TYR A N 1
ATOM 693 C CA . TYR A 1 89 ? 21.966 1.526 -31.708 1.00 90.81 89 TYR A CA 1
ATOM 694 C C . TYR A 1 89 ? 21.330 1.321 -33.084 1.00 90.81 89 TYR A C 1
ATOM 696 O O . TYR A 1 89 ? 22.065 1.085 -34.039 1.00 90.81 89 TYR A O 1
ATOM 704 N N . GLU A 1 90 ? 20.008 1.451 -33.203 1.00 90.56 90 GLU A N 1
ATOM 705 C CA . GLU A 1 90 ? 19.294 1.405 -34.486 1.00 90.56 90 GLU A CA 1
ATOM 706 C C . GLU A 1 90 ? 19.805 2.496 -35.441 1.00 90.56 90 GLU A C 1
ATOM 708 O O . GLU A 1 90 ? 20.232 2.194 -36.553 1.00 90.56 90 GLU A O 1
ATOM 713 N N . VAL A 1 91 ? 19.896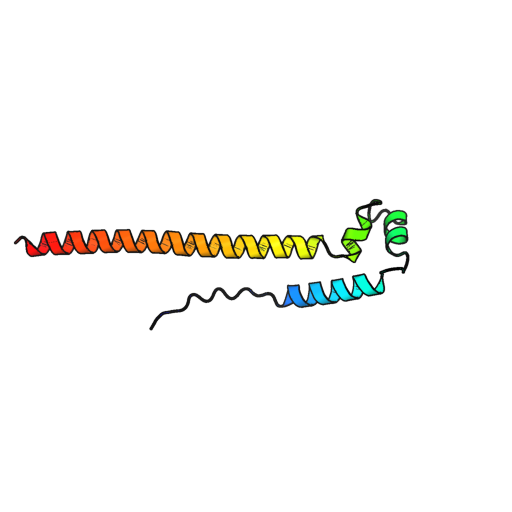 3.747 -34.971 1.00 88.75 91 VAL A N 1
ATOM 714 C CA . VAL A 1 91 ? 20.430 4.874 -35.759 1.00 88.75 91 VAL A CA 1
ATOM 715 C C . VAL A 1 91 ? 21.882 4.637 -36.186 1.00 88.75 91 VAL A C 1
ATOM 717 O O . VAL A 1 91 ? 22.246 4.912 -37.329 1.00 88.75 91 VAL A O 1
ATOM 720 N N . ILE A 1 92 ? 22.726 4.115 -35.291 1.00 86.25 92 ILE A N 1
ATOM 721 C CA . ILE A 1 92 ? 24.123 3.795 -35.619 1.00 86.25 92 ILE A CA 1
ATOM 722 C C . ILE A 1 92 ? 24.210 2.686 -36.673 1.00 86.25 92 ILE A C 1
ATOM 724 O O . ILE A 1 92 ? 25.077 2.757 -37.546 1.00 86.25 92 ILE A O 1
ATOM 728 N N . LEU A 1 93 ? 23.343 1.672 -36.607 1.00 86.56 93 LEU A N 1
ATOM 729 C CA . LEU A 1 93 ? 23.318 0.586 -37.585 1.00 86.56 93 LEU A CA 1
ATOM 730 C C . LEU A 1 93 ? 22.944 1.110 -38.978 1.00 86.56 93 LEU A C 1
ATOM 732 O O . LEU A 1 93 ? 23.665 0.841 -39.936 1.00 86.56 93 LEU A O 1
ATOM 736 N N . GLU A 1 94 ? 21.882 1.914 -39.068 1.00 85.69 94 GLU A N 1
ATOM 737 C CA . GLU A 1 94 ? 21.405 2.527 -40.317 1.00 85.69 94 GLU A CA 1
ATOM 738 C C . GLU A 1 94 ? 22.479 3.406 -40.973 1.00 85.69 94 GLU A C 1
ATOM 740 O O . GLU A 1 94 ? 22.767 3.269 -42.164 1.00 85.69 94 GLU A O 1
ATOM 745 N N . LEU A 1 95 ? 23.164 4.248 -40.189 1.00 81.25 95 LEU A N 1
ATOM 746 C CA . LEU A 1 95 ? 24.279 5.061 -40.689 1.00 81.25 95 LEU A CA 1
ATOM 747 C C . LEU A 1 95 ? 25.426 4.197 -41.235 1.00 81.25 95 LEU A C 1
ATOM 749 O O . LEU A 1 95 ? 26.056 4.554 -42.228 1.00 81.25 95 LEU A O 1
ATOM 753 N N . LYS A 1 96 ? 25.701 3.047 -40.614 1.00 78.94 96 LYS A N 1
ATOM 754 C CA . LYS A 1 96 ? 26.796 2.155 -41.020 1.00 78.94 96 LYS A CA 1
ATOM 755 C C . LYS A 1 96 ? 26.478 1.366 -42.292 1.00 78.94 96 LYS A C 1
ATOM 757 O O . LYS A 1 96 ? 27.399 1.042 -43.033 1.00 78.94 96 LYS A O 1
ATOM 762 N N . ILE A 1 97 ? 25.199 1.086 -42.546 1.00 77.62 97 ILE A N 1
ATOM 763 C CA . ILE A 1 97 ? 24.715 0.406 -43.756 1.00 77.62 97 ILE A CA 1
ATOM 764 C C . ILE A 1 97 ? 24.605 1.393 -44.931 1.00 77.62 97 ILE A C 1
ATOM 766 O O . ILE A 1 97 ? 24.943 1.036 -46.054 1.00 77.62 97 ILE A O 1
ATOM 770 N N . GLY A 1 98 ? 24.201 2.643 -44.678 1.00 64.50 98 GLY A N 1
ATOM 771 C CA . GLY A 1 98 ? 24.057 3.689 -45.702 1.00 64.50 98 GLY A CA 1
ATOM 772 C C . GLY A 1 98 ? 25.356 4.360 -46.172 1.00 64.50 98 GLY A C 1
ATOM 773 O O . GLY A 1 98 ? 25.298 5.243 -47.023 1.00 64.50 98 GLY A O 1
ATOM 774 N N . THR A 1 99 ? 26.516 3.973 -45.629 1.00 59.66 99 THR A N 1
ATOM 775 C CA . THR A 1 99 ? 27.843 4.508 -46.011 1.00 59.66 99 THR A CA 1
ATOM 776 C C . THR A 1 99 ? 28.648 3.505 -46.867 1.00 59.66 99 THR A C 1
ATOM 778 O O . THR A 1 99 ? 29.877 3.474 -46.787 1.00 59.66 99 THR A O 1
ATOM 781 N N . ILE A 1 100 ? 27.968 2.656 -47.650 1.00 52.66 100 ILE A N 1
ATOM 782 C CA . ILE A 1 100 ? 28.565 1.751 -48.656 1.00 52.66 100 ILE A CA 1
ATOM 783 C C . ILE A 1 100 ? 28.200 2.241 -50.055 1.00 52.66 100 ILE A C 1
ATOM 785 O O . ILE A 1 100 ? 27.003 2.535 -50.271 1.00 52.66 100 ILE A O 1
#